Protein AF-A0A351KCA6-F1 (afdb_monomer_lite)

Foldseek 3Di:
DDDDDDDDDDDDDPPPVPLLVVLCVLLVHDSVVSVVCVVVVDFSCNSCPVCNVVSLVVQLVVVLVVLVVCVVVVNDPPVRSVVCNVCVSVVSSCRRRVHPPPDD

Structure (mmCIF, N/CA/C/O backbone):
data_AF-A0A351KCA6-F1
#
_entry.id   AF-A0A351KCA6-F1
#
loop_
_atom_site.group_PDB
_atom_site.id
_atom_site.type_symbol
_atom_site.label_atom_id
_atom_site.label_alt_id
_atom_site.label_comp_id
_atom_site.label_asym_id
_atom_site.label_entity_id
_atom_site.label_seq_id
_atom_site.pdbx_PDB_ins_code
_atom_site.Cartn_x
_atom_site.Cartn_y
_atom_site.Cartn_z
_atom_site.occupancy
_atom_site.B_iso_or_equiv
_atom_site.auth_seq_id
_atom_site.auth_comp_id
_atom_site.auth_asym_id
_atom_site.auth_atom_id
_atom_site.pdbx_PDB_model_num
ATOM 1 N N . GLY A 1 1 ? 4.028 -9.160 -34.863 1.00 43.09 1 GLY A N 1
ATOM 2 C CA . GLY A 1 1 ? 3.492 -10.519 -34.719 1.00 43.09 1 GLY A CA 1
ATOM 3 C C . GLY A 1 1 ? 3.978 -11.091 -33.414 1.00 43.09 1 GLY A C 1
ATOM 4 O O . GLY A 1 1 ? 5.121 -11.509 -33.353 1.00 43.09 1 GLY A O 1
ATOM 5 N N . HIS A 1 2 ? 3.130 -11.062 -32.392 1.00 42.16 2 HIS A N 1
ATOM 6 C CA . HIS A 1 2 ? 3.173 -12.031 -31.306 1.00 42.16 2 HIS A CA 1
ATOM 7 C C . HIS A 1 2 ? 1.713 -12.354 -30.991 1.00 42.16 2 HIS A C 1
ATOM 9 O O . HIS A 1 2 ? 1.014 -11.594 -30.332 1.00 42.16 2 HIS A O 1
ATOM 15 N N . ASP A 1 3 ? 1.243 -13.415 -31.638 1.00 48.84 3 ASP A N 1
ATOM 16 C CA . ASP A 1 3 ? -0.034 -14.065 -31.389 1.00 48.84 3 ASP A CA 1
ATOM 17 C C . ASP A 1 3 ? 0.218 -15.155 -30.344 1.00 48.84 3 ASP A C 1
ATOM 19 O O . ASP A 1 3 ? 0.935 -16.116 -30.613 1.00 48.84 3 ASP A O 1
ATOM 23 N N . MET A 1 4 ? -0.321 -14.964 -29.142 1.00 52.41 4 MET A N 1
ATOM 24 C CA . MET A 1 4 ? -0.704 -16.016 -28.197 1.00 52.41 4 MET A CA 1
ATOM 25 C C . MET A 1 4 ? -1.880 -15.418 -27.413 1.00 52.41 4 MET A C 1
ATOM 27 O O . MET A 1 4 ? -1.728 -14.404 -26.751 1.00 52.41 4 MET A O 1
ATOM 31 N N . GLY A 1 5 ? -3.116 -15.893 -27.502 1.00 38.25 5 GLY A N 1
ATOM 32 C CA . GLY A 1 5 ? -3.539 -17.280 -27.588 1.00 38.25 5 GLY A CA 1
ATOM 33 C C . GLY A 1 5 ? -4.139 -17.642 -26.233 1.00 38.25 5 GLY A C 1
ATOM 34 O O . GLY A 1 5 ? -3.415 -18.015 -25.318 1.00 38.25 5 GLY A O 1
ATOM 35 N N . ALA A 1 6 ? -5.461 -17.503 -26.118 1.00 54.50 6 ALA A N 1
ATOM 36 C CA . ALA A 1 6 ? -6.274 -17.802 -24.942 1.00 54.50 6 ALA A CA 1
ATOM 37 C C . ALA A 1 6 ? -5.780 -19.014 -24.124 1.00 54.50 6 ALA A C 1
ATOM 39 O O . ALA A 1 6 ? -5.687 -20.127 -24.651 1.00 54.50 6 ALA A O 1
ATOM 40 N N . LYS A 1 7 ? -5.536 -18.823 -22.817 1.00 50.56 7 LYS A N 1
ATOM 41 C CA . LYS A 1 7 ? -5.340 -19.906 -21.835 1.00 50.56 7 LYS A CA 1
ATOM 42 C C . LYS A 1 7 ? -6.013 -19.559 -20.500 1.00 50.56 7 LYS A C 1
ATOM 44 O O . LYS A 1 7 ? -5.436 -18.905 -19.647 1.00 50.56 7 LYS A O 1
ATOM 49 N N . GLY A 1 8 ? -7.243 -20.049 -20.357 1.00 37.31 8 GLY A N 1
ATOM 50 C CA . GLY A 1 8 ? -7.819 -20.632 -19.140 1.00 37.31 8 GLY A CA 1
ATOM 51 C C . GLY A 1 8 ? -7.560 -19.970 -17.782 1.00 37.31 8 GLY A C 1
ATOM 52 O O . GLY A 1 8 ? -6.479 -20.073 -17.207 1.00 37.31 8 GLY A O 1
ATOM 53 N N . ALA A 1 9 ? -8.646 -19.471 -17.194 1.00 51.38 9 ALA A N 1
ATOM 54 C CA . ALA A 1 9 ? -8.778 -19.213 -15.769 1.00 51.38 9 ALA A CA 1
ATOM 55 C C . ALA A 1 9 ? -8.161 -20.326 -14.893 1.00 51.38 9 ALA A C 1
ATOM 57 O O . ALA A 1 9 ? -8.438 -21.514 -15.075 1.00 51.38 9 ALA A O 1
ATOM 58 N N . ARG A 1 10 ? -7.391 -19.924 -13.875 1.00 50.81 10 ARG A N 1
ATOM 59 C CA . ARG A 1 10 ? -7.045 -20.761 -12.716 1.00 50.81 10 ARG A CA 1
ATOM 60 C C . ARG A 1 10 ? -7.369 -20.000 -11.425 1.00 50.81 10 ARG A C 1
ATOM 62 O O . ARG A 1 10 ? -6.724 -18.988 -11.146 1.00 50.81 10 ARG A O 1
ATOM 69 N N . PRO A 1 11 ? -8.349 -20.455 -10.624 1.00 53.25 11 PRO A N 1
ATOM 70 C CA . PRO A 1 11 ? -8.735 -19.788 -9.391 1.00 53.25 11 PRO A CA 1
ATOM 71 C C . PRO A 1 11 ? -7.895 -20.323 -8.226 1.00 53.25 11 PRO A C 1
ATOM 73 O O . PRO A 1 11 ? -8.277 -21.295 -7.587 1.00 53.25 11 PRO A O 1
ATOM 76 N N . ALA A 1 12 ? -6.755 -19.703 -7.919 1.00 47.44 12 ALA A N 1
ATOM 77 C CA . ALA A 1 12 ? -6.058 -19.943 -6.650 1.00 47.44 12 ALA A CA 1
ATOM 78 C C . ALA A 1 12 ? -5.028 -18.846 -6.349 1.00 47.44 12 ALA A C 1
ATOM 80 O O . ALA A 1 12 ? -4.010 -18.761 -7.025 1.00 47.44 12 ALA A O 1
ATOM 81 N N . ALA A 1 13 ? -5.306 -18.015 -5.338 1.00 44.53 13 ALA A N 1
ATOM 82 C CA . ALA A 1 13 ? -4.339 -17.441 -4.384 1.00 44.53 13 ALA A CA 1
ATOM 83 C C . ALA A 1 13 ? -5.026 -16.295 -3.631 1.00 44.53 13 ALA A C 1
ATOM 85 O O . ALA A 1 13 ? -4.904 -15.119 -3.961 1.00 44.53 13 ALA A O 1
ATOM 86 N N . ARG A 1 14 ? -5.822 -16.648 -2.627 1.00 56.50 14 ARG A N 1
ATOM 87 C CA . ARG A 1 14 ? -6.535 -15.681 -1.793 1.00 56.50 14 ARG A CA 1
ATOM 88 C C . ARG A 1 14 ? -5.526 -15.106 -0.784 1.00 56.50 14 ARG A C 1
ATOM 90 O O . ARG A 1 14 ? -4.812 -15.862 -0.140 1.00 56.50 14 ARG A O 1
ATOM 97 N N . MET A 1 15 ? -5.453 -13.778 -0.697 1.00 47.09 15 MET A N 1
ATOM 98 C CA . MET A 1 15 ? -4.643 -12.934 0.208 1.00 47.09 15 MET A CA 1
ATOM 99 C C . MET A 1 15 ? -3.246 -12.455 -0.261 1.00 47.09 15 MET A C 1
ATOM 101 O O . MET A 1 15 ? -2.971 -11.272 -0.097 1.00 47.09 15 MET A O 1
ATOM 105 N N . GLY A 1 16 ? -2.397 -13.266 -0.906 1.00 45.53 16 GLY A N 1
ATOM 106 C CA . GLY A 1 16 ? -1.107 -12.790 -1.469 1.00 45.53 16 GLY A CA 1
ATOM 107 C C . GLY A 1 16 ? -1.223 -12.129 -2.853 1.00 45.53 16 GLY A C 1
ATOM 108 O O . GLY A 1 16 ? -0.421 -11.281 -3.229 1.00 45.53 16 GLY A O 1
ATOM 109 N N . ALA A 1 17 ? -2.275 -12.476 -3.596 1.00 54.59 17 ALA A N 1
ATOM 110 C CA . ALA A 1 17 ? -2.512 -11.998 -4.956 1.00 54.59 17 ALA A CA 1
ATOM 111 C C . ALA A 1 17 ? -3.150 -10.603 -5.041 1.00 54.59 17 ALA A C 1
ATOM 113 O O . ALA A 1 17 ? -3.266 -10.072 -6.138 1.00 54.59 17 ALA A O 1
ATOM 114 N N . ALA A 1 18 ? -3.594 -10.016 -3.925 1.00 62.81 18 ALA A N 1
ATOM 115 C CA . ALA A 1 18 ? -4.386 -8.784 -3.962 1.00 62.81 18 ALA A CA 1
ATOM 116 C C . ALA A 1 18 ? -3.556 -7.552 -4.357 1.00 62.81 18 ALA A C 1
ATOM 118 O O . ALA A 1 18 ? -4.027 -6.726 -5.132 1.00 62.81 18 ALA A O 1
ATOM 119 N N . LEU A 1 19 ? -2.322 -7.449 -3.850 1.00 69.44 19 LEU A N 1
ATOM 120 C CA . LEU A 1 19 ? -1.413 -6.363 -4.217 1.00 69.44 19 LEU A CA 1
ATOM 121 C C . LEU A 1 19 ? -0.785 -6.624 -5.588 1.00 69.44 19 LEU A C 1
ATOM 123 O O . LEU A 1 19 ? -0.908 -5.797 -6.480 1.00 69.44 19 LEU A O 1
ATOM 127 N N . GLY A 1 20 ? -0.185 -7.804 -5.778 1.00 72.56 20 GLY A N 1
ATOM 128 C CA . GLY A 1 20 ? 0.464 -8.158 -7.043 1.00 72.56 20 GLY A CA 1
ATOM 129 C C . GLY A 1 20 ? -0.498 -8.186 -8.233 1.00 72.56 20 GLY A C 1
ATOM 130 O O . GLY A 1 20 ? -0.110 -7.811 -9.324 1.00 72.56 20 GLY A O 1
ATOM 131 N N . GLY A 1 21 ? -1.762 -8.576 -8.034 1.00 79.75 21 GLY A N 1
ATOM 132 C CA . GLY A 1 21 ? -2.774 -8.536 -9.092 1.00 79.75 21 GLY A CA 1
ATOM 133 C C . GLY A 1 21 ? -3.171 -7.117 -9.494 1.00 79.75 21 GLY A C 1
ATOM 134 O O . GLY A 1 21 ? -3.346 -6.859 -10.674 1.00 79.75 21 GLY A O 1
ATOM 135 N N . ARG A 1 22 ? -3.261 -6.191 -8.535 1.00 83.25 22 ARG A N 1
ATOM 136 C CA . ARG A 1 22 ? -3.572 -4.787 -8.824 1.00 83.25 22 ARG A CA 1
ATOM 137 C C . ARG A 1 22 ? -2.394 -4.052 -9.448 1.00 83.25 22 ARG A C 1
ATOM 139 O O . ARG A 1 22 ? -2.590 -3.285 -10.373 1.00 83.25 22 ARG A O 1
ATOM 146 N N . VAL A 1 23 ? -1.187 -4.297 -8.951 1.00 85.38 23 VAL A N 1
ATOM 147 C CA . VAL A 1 23 ? 0.035 -3.748 -9.543 1.00 85.38 23 VAL A CA 1
ATOM 148 C C . VAL A 1 23 ? 0.183 -4.245 -10.980 1.00 85.38 23 VAL A C 1
ATOM 150 O O . VAL A 1 23 ? 0.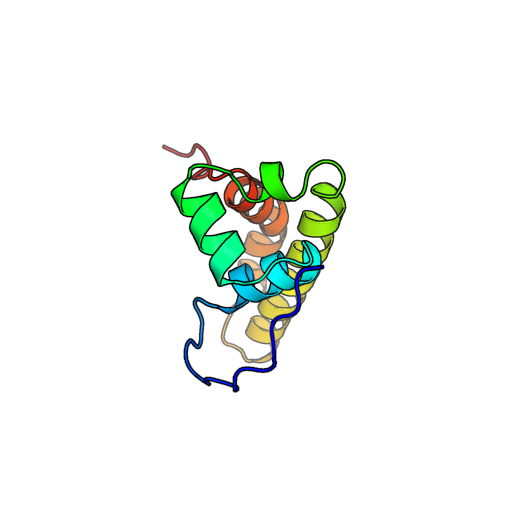418 -3.443 -11.868 1.00 85.38 23 VAL A O 1
ATOM 153 N N . ALA A 1 24 ? -0.034 -5.539 -11.224 1.00 86.38 24 ALA A N 1
ATOM 154 C CA . ALA A 1 24 ? -0.054 -6.101 -12.572 1.00 86.38 24 ALA A CA 1
ATOM 155 C C . ALA A 1 24 ? -1.121 -5.430 -13.462 1.00 86.38 24 ALA A C 1
ATOM 157 O O . ALA A 1 24 ? -0.815 -5.025 -14.574 1.00 86.38 24 ALA A O 1
ATOM 158 N N . GLU A 1 25 ? -2.342 -5.238 -12.950 1.00 86.81 25 GLU A N 1
ATOM 159 C CA . GLU A 1 25 ? -3.425 -4.543 -13.664 1.00 86.81 25 GLU A CA 1
ATOM 160 C C . GLU A 1 25 ? -3.078 -3.080 -13.986 1.00 86.81 25 GLU A C 1
ATOM 162 O O . GLU A 1 25 ? -3.265 -2.648 -15.118 1.00 86.81 25 GLU A O 1
ATOM 167 N N . PHE A 1 26 ? -2.525 -2.336 -13.026 1.00 88.94 26 PHE A N 1
ATOM 168 C CA . PHE A 1 26 ? -2.133 -0.935 -13.193 1.00 88.94 26 PHE A CA 1
ATOM 169 C C . PHE A 1 26 ? -0.969 -0.763 -14.178 1.00 88.94 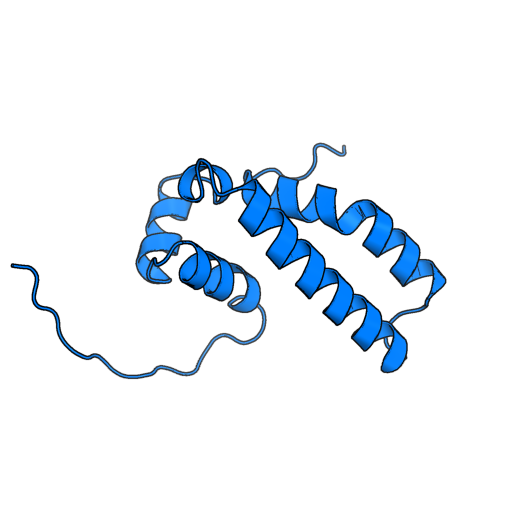26 PHE A C 1
ATOM 171 O O . PHE A 1 26 ? -0.952 0.163 -14.985 1.00 88.94 26 PHE A O 1
ATOM 178 N N . LEU A 1 27 ? 0.012 -1.664 -14.107 1.00 88.00 27 LEU A N 1
ATOM 179 C CA . LEU A 1 27 ? 1.169 -1.673 -14.998 1.00 88.00 27 LEU A CA 1
ATOM 180 C C . LEU A 1 27 ? 0.864 -2.301 -16.361 1.00 88.00 27 LEU A C 1
ATOM 182 O O . LEU A 1 27 ? 1.727 -2.272 -17.232 1.00 88.00 27 LEU A O 1
ATOM 186 N N . GLU A 1 28 ? -0.340 -2.850 -16.542 1.00 88.56 28 GLU A N 1
ATOM 187 C CA . GLU A 1 28 ? -0.755 -3.581 -17.743 1.00 88.56 28 GLU A CA 1
ATOM 188 C C . GLU A 1 28 ? 0.188 -4.762 -18.060 1.00 88.56 28 GLU A C 1
ATOM 190 O O . GLU A 1 28 ? 0.462 -5.079 -19.215 1.00 88.56 28 GLU A O 1
ATOM 195 N N . MET A 1 29 ? 0.683 -5.421 -17.007 1.00 86.25 29 MET A N 1
ATOM 196 C CA . MET A 1 29 ? 1.581 -6.579 -17.062 1.00 86.25 29 MET A CA 1
ATOM 197 C C . MET A 1 29 ? 0.852 -7.847 -16.620 1.00 86.25 29 MET A C 1
ATOM 199 O O . MET A 1 29 ? -0.028 -7.799 -15.756 1.00 86.25 29 MET A O 1
ATOM 203 N N . ASP A 1 30 ? 1.257 -9.017 -17.117 1.00 86.75 30 ASP A N 1
ATOM 204 C CA . ASP A 1 30 ? 0.794 -10.262 -16.511 1.00 86.75 30 ASP A CA 1
ATOM 205 C C . ASP A 1 30 ? 1.446 -10.478 -15.132 1.00 86.75 30 ASP A C 1
ATOM 207 O O . ASP A 1 30 ? 2.561 -10.032 -14.842 1.00 86.75 30 ASP A O 1
ATOM 211 N N . ARG A 1 31 ? 0.773 -11.229 -14.253 1.00 82.50 31 ARG A N 1
ATOM 212 C CA . ARG A 1 31 ? 1.338 -11.597 -12.947 1.00 82.50 31 ARG A CA 1
ATOM 213 C C . ARG A 1 31 ? 2.625 -12.406 -13.082 1.00 82.50 31 ARG A C 1
ATOM 215 O O . ARG A 1 31 ? 3.454 -12.347 -12.172 1.00 82.50 31 ARG A O 1
ATOM 222 N N . GLN A 1 32 ? 2.775 -13.177 -14.159 1.00 85.12 32 GLN A N 1
ATOM 223 C CA . GLN A 1 32 ? 4.017 -13.892 -14.424 1.00 85.12 32 GLN A CA 1
ATOM 224 C C . GLN A 1 32 ? 5.154 -12.914 -14.733 1.00 85.12 32 GLN A C 1
ATOM 226 O O . GLN A 1 32 ? 6.181 -12.974 -14.063 1.00 85.12 32 GLN A O 1
ATOM 231 N N . GLU A 1 33 ? 4.931 -11.970 -15.649 1.00 85.19 33 GLU A N 1
ATOM 232 C CA . GLU A 1 33 ? 5.915 -10.956 -16.048 1.00 85.19 33 GLU A CA 1
ATOM 233 C C . GLU A 1 33 ? 6.320 -10.072 -14.868 1.00 85.19 33 GLU A C 1
ATOM 235 O O . GLU A 1 33 ? 7.507 -9.860 -14.624 1.00 85.19 33 GLU A O 1
ATOM 240 N N . LEU A 1 34 ? 5.344 -9.634 -14.066 1.00 87.00 34 LEU A N 1
ATOM 241 C CA . LEU A 1 34 ? 5.607 -8.916 -12.822 1.00 87.00 34 LEU A CA 1
ATOM 242 C C . LEU A 1 34 ? 6.464 -9.764 -11.871 1.00 87.00 34 LEU A C 1
ATOM 244 O O . LEU A 1 34 ? 7.444 -9.283 -11.312 1.00 87.00 34 LEU A O 1
ATOM 248 N N . GLY A 1 35 ? 6.130 -11.042 -11.689 1.00 86.12 35 GLY A N 1
ATOM 249 C CA . GLY A 1 35 ? 6.899 -11.947 -10.834 1.00 86.12 35 GLY A CA 1
ATOM 250 C C . GLY A 1 35 ? 8.335 -12.177 -11.320 1.00 86.12 35 GLY A C 1
ATOM 251 O O . GLY A 1 35 ? 9.247 -12.291 -10.498 1.00 86.12 35 GLY A O 1
ATOM 252 N N . GLU A 1 36 ? 8.542 -12.238 -12.635 1.00 88.69 36 GLU A N 1
ATOM 253 C CA . GLU A 1 36 ? 9.858 -12.359 -13.265 1.00 88.69 36 GLU A CA 1
ATOM 254 C C . GLU A 1 36 ? 10.682 -11.081 -13.089 1.00 88.69 36 GLU A C 1
ATOM 256 O O . GLU A 1 36 ? 11.836 -11.168 -12.672 1.00 88.69 36 GLU A O 1
ATOM 261 N N . ALA A 1 37 ? 10.083 -9.906 -13.295 1.00 87.31 37 ALA A N 1
ATOM 262 C CA . ALA A 1 37 ? 10.735 -8.616 -13.091 1.00 87.31 37 ALA A CA 1
ATOM 263 C C . ALA A 1 37 ? 11.179 -8.413 -11.633 1.00 87.31 37 ALA A C 1
ATOM 265 O O . ALA A 1 37 ? 12.337 -8.082 -11.372 1.00 87.31 37 ALA A O 1
ATOM 266 N N . LEU A 1 38 ? 10.294 -8.713 -10.676 1.00 87.56 38 LEU A N 1
ATOM 267 C CA . LEU A 1 38 ? 10.615 -8.649 -9.247 1.00 87.56 38 LEU A CA 1
ATOM 268 C C . LEU A 1 38 ? 11.725 -9.640 -8.865 1.00 87.56 38 LEU A C 1
ATOM 270 O O . LEU A 1 38 ? 12.604 -9.322 -8.067 1.00 87.56 38 LEU A O 1
ATOM 274 N N . ARG A 1 39 ? 11.728 -10.848 -9.447 1.00 86.25 39 ARG A N 1
ATOM 275 C CA . ARG A 1 39 ? 12.808 -11.830 -9.238 1.00 86.25 39 ARG A CA 1
ATOM 276 C C . ARG A 1 39 ? 14.123 -11.397 -9.889 1.00 86.25 39 ARG A C 1
ATOM 278 O O . ARG A 1 39 ? 15.183 -11.755 -9.385 1.00 86.25 39 ARG A O 1
ATOM 285 N N . GLY A 1 40 ? 14.043 -10.633 -10.975 1.00 86.12 40 GLY A N 1
ATOM 286 C CA . GLY A 1 40 ? 15.170 -9.964 -11.617 1.00 86.12 40 GLY A CA 1
ATOM 287 C C . GLY A 1 40 ? 15.736 -8.791 -10.811 1.00 86.12 40 GLY A C 1
ATOM 288 O O . GLY A 1 40 ? 16.786 -8.275 -11.180 1.00 86.12 40 GLY A O 1
ATOM 289 N N . GLY A 1 41 ? 15.085 -8.402 -9.709 1.00 85.88 41 GLY A N 1
ATOM 290 C CA . GLY A 1 41 ? 15.529 -7.333 -8.815 1.00 85.88 41 GLY A CA 1
ATOM 291 C C . GLY A 1 41 ? 14.934 -5.958 -9.119 1.00 85.88 41 GLY A C 1
ATOM 292 O O . GLY A 1 41 ? 15.341 -4.996 -8.480 1.00 85.88 41 GLY A O 1
ATOM 293 N N . ALA A 1 42 ? 13.988 -5.852 -10.058 1.00 88.12 42 ALA A N 1
ATOM 294 C CA . ALA A 1 42 ? 13.244 -4.612 -10.258 1.00 88.12 42 ALA A CA 1
ATOM 295 C C . ALA A 1 42 ? 12.284 -4.377 -9.084 1.00 88.12 42 ALA A C 1
ATOM 297 O O . ALA A 1 42 ? 11.646 -5.322 -8.611 1.00 88.12 42 ALA A O 1
ATOM 298 N N . SER A 1 43 ? 12.138 -3.129 -8.643 1.00 90.25 43 SER A N 1
ATOM 299 C CA . SER A 1 43 ? 11.088 -2.753 -7.698 1.00 90.25 43 SER A CA 1
ATOM 300 C C . SER A 1 43 ? 9.806 -2.374 -8.437 1.00 90.25 43 SER A C 1
ATOM 302 O O . SER A 1 43 ? 9.809 -2.057 -9.624 1.00 90.25 43 SER A O 1
ATOM 304 N N . ILE A 1 44 ? 8.669 -2.398 -7.741 1.00 90.19 44 ILE A N 1
ATOM 305 C CA . ILE A 1 44 ? 7.391 -2.007 -8.351 1.00 90.19 44 ILE A CA 1
ATOM 306 C C . ILE A 1 44 ? 7.423 -0.525 -8.747 1.00 90.19 44 ILE A C 1
ATOM 308 O O . ILE A 1 44 ? 6.867 -0.166 -9.778 1.00 90.19 44 ILE A O 1
ATOM 312 N N . ALA A 1 45 ? 8.105 0.310 -7.959 1.00 90.44 45 ALA A N 1
ATOM 313 C CA . ALA A 1 45 ? 8.351 1.707 -8.294 1.00 90.44 45 ALA A CA 1
ATOM 314 C C . ALA A 1 45 ? 9.124 1.856 -9.618 1.00 90.44 45 ALA A C 1
ATOM 316 O O . ALA A 1 45 ? 8.686 2.610 -10.482 1.00 90.44 45 ALA A O 1
ATOM 317 N N . ASP A 1 46 ? 10.190 1.072 -9.831 1.00 90.12 46 ASP A N 1
ATOM 318 C CA . ASP A 1 46 ? 10.931 1.063 -11.103 1.00 90.12 46 ASP A CA 1
ATOM 319 C C . ASP A 1 46 ? 10.045 0.649 -12.283 1.00 90.12 46 ASP A C 1
ATOM 321 O O . ASP A 1 46 ? 10.135 1.225 -13.365 1.00 90.12 46 ASP A O 1
ATOM 325 N N . LEU A 1 47 ? 9.169 -0.341 -12.081 1.00 90.00 47 LEU A N 1
ATOM 326 C CA . LEU A 1 47 ? 8.241 -0.800 -13.118 1.00 90.00 47 LEU A CA 1
ATOM 327 C C . LEU A 1 47 ? 7.132 0.221 -13.410 1.00 90.00 47 LEU A C 1
ATOM 329 O O . LEU A 1 47 ? 6.650 0.291 -14.538 1.00 90.00 47 LEU A O 1
ATOM 333 N N . ALA A 1 48 ? 6.724 1.005 -12.409 1.00 89.88 48 ALA A N 1
ATOM 334 C CA . ALA A 1 48 ? 5.730 2.065 -12.554 1.00 89.88 48 ALA A CA 1
ATOM 335 C C . ALA A 1 48 ? 6.283 3.317 -13.246 1.00 89.88 48 ALA A C 1
ATOM 337 O O . ALA A 1 48 ? 5.521 4.005 -13.932 1.00 89.88 48 ALA A O 1
ATOM 338 N N . GLY A 1 49 ? 7.580 3.600 -13.091 1.00 90.19 49 GLY A N 1
ATOM 339 C CA . GLY A 1 49 ? 8.223 4.784 -13.657 1.00 90.19 49 GLY A CA 1
ATOM 340 C C . GLY A 1 49 ? 7.515 6.067 -13.216 1.00 90.19 49 GLY A C 1
ATOM 341 O O . GLY A 1 49 ? 7.219 6.246 -12.037 1.00 90.19 49 GLY A O 1
ATOM 342 N N . ASP A 1 50 ? 7.171 6.933 -1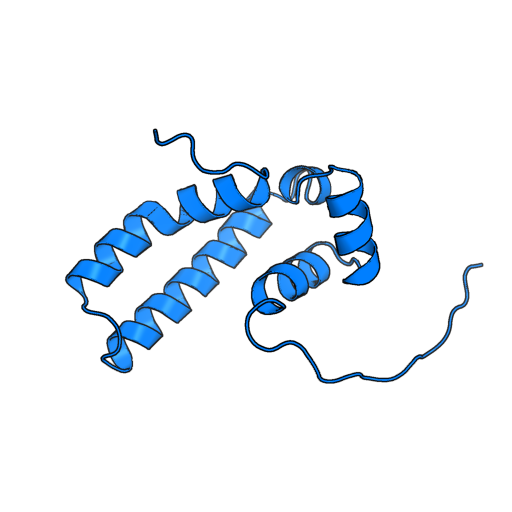4.172 1.00 92.25 50 ASP A N 1
ATOM 343 C CA . ASP A 1 50 ? 6.470 8.202 -13.918 1.00 92.25 50 ASP A CA 1
ATOM 344 C C . ASP A 1 50 ? 5.062 8.035 -13.314 1.00 92.25 50 ASP A C 1
ATOM 346 O O . ASP A 1 50 ? 4.506 8.986 -12.773 1.00 92.25 50 ASP A O 1
ATOM 350 N N . ARG A 1 51 ? 4.471 6.833 -13.382 1.00 91.06 51 ARG A N 1
ATOM 351 C CA . ARG A 1 51 ? 3.140 6.541 -12.818 1.00 91.06 51 ARG A CA 1
ATOM 352 C C . ARG A 1 51 ? 3.191 6.058 -11.365 1.00 91.06 51 ARG A C 1
ATOM 354 O O . ARG A 1 51 ? 2.180 5.588 -10.842 1.00 91.06 51 ARG A O 1
ATOM 361 N N . VAL A 1 52 ? 4.351 6.117 -10.707 1.00 91.62 52 VAL A N 1
ATOM 362 C CA . VAL A 1 52 ? 4.505 5.637 -9.324 1.00 91.62 52 VAL A CA 1
ATOM 363 C C . VAL A 1 52 ? 3.585 6.376 -8.350 1.00 91.62 52 VAL A C 1
ATOM 365 O O . VAL A 1 52 ? 2.938 5.726 -7.533 1.00 91.62 52 VAL A O 1
ATOM 368 N N . ASP A 1 53 ? 3.441 7.696 -8.479 1.00 91.00 53 ASP A N 1
ATOM 369 C CA . ASP A 1 53 ? 2.562 8.497 -7.619 1.00 91.00 53 ASP A CA 1
ATOM 370 C C . ASP A 1 53 ? 1.083 8.113 -7.783 1.00 91.00 53 ASP A C 1
ATOM 372 O O . ASP A 1 53 ? 0.348 7.981 -6.802 1.00 91.00 53 ASP A O 1
ATOM 376 N N . GLU A 1 54 ? 0.649 7.859 -9.020 1.00 92.81 54 GLU A N 1
ATOM 377 C CA . GLU A 1 54 ? -0.705 7.380 -9.319 1.00 92.81 54 GLU A CA 1
ATOM 378 C C . GLU A 1 54 ? -0.960 5.997 -8.699 1.00 92.81 54 GLU A C 1
ATOM 380 O O . GLU A 1 54 ? -2.014 5.760 -8.100 1.00 92.81 54 GLU A O 1
ATOM 385 N N . LEU A 1 55 ? 0.026 5.096 -8.779 1.00 91.56 55 LEU A N 1
ATOM 386 C CA . LEU A 1 55 ? -0.045 3.774 -8.159 1.00 91.56 55 LEU A CA 1
ATOM 387 C C . LEU A 1 55 ? -0.106 3.866 -6.627 1.00 91.56 55 LEU A C 1
ATOM 389 O O . LEU A 1 55 ? -0.881 3.142 -5.997 1.00 91.56 55 LEU A O 1
ATOM 393 N N . VAL A 1 56 ? 0.690 4.749 -6.015 1.00 92.56 56 VAL A N 1
ATOM 394 C CA . VAL A 1 56 ? 0.653 5.003 -4.567 1.00 92.56 56 VAL A CA 1
ATOM 395 C C . VAL A 1 56 ? -0.739 5.477 -4.160 1.00 92.56 56 VAL A C 1
ATOM 397 O O . VAL A 1 56 ? -1.333 4.887 -3.256 1.00 92.56 56 VAL A O 1
ATOM 400 N N . ALA A 1 57 ? -1.293 6.475 -4.852 1.00 92.56 57 ALA A N 1
ATOM 401 C CA . ALA A 1 57 ? -2.608 7.028 -4.546 1.00 92.56 57 ALA A CA 1
ATOM 402 C C . ALA A 1 57 ? -3.728 5.973 -4.629 1.00 92.56 57 ALA A C 1
ATOM 404 O O . ALA A 1 57 ? -4.548 5.864 -3.711 1.00 92.56 57 ALA A O 1
ATOM 405 N N . ASP A 1 58 ? -3.741 5.145 -5.680 1.00 91.56 58 ASP A N 1
ATOM 406 C CA . ASP A 1 58 ? -4.721 4.061 -5.831 1.00 91.56 58 ASP A CA 1
ATOM 407 C C . ASP A 1 58 ? -4.612 3.015 -4.705 1.00 91.56 58 ASP A C 1
ATOM 409 O O . ASP A 1 58 ? -5.621 2.546 -4.156 1.00 91.56 58 ASP A O 1
ATOM 413 N N . LEU A 1 59 ? -3.387 2.647 -4.324 1.00 91.50 59 LEU A N 1
ATOM 414 C CA . LEU A 1 59 ? -3.148 1.692 -3.246 1.00 91.50 59 LEU A CA 1
ATOM 415 C C . LEU A 1 59 ? -3.518 2.264 -1.874 1.00 91.50 59 LEU A C 1
ATOM 417 O O . LEU A 1 59 ? -4.076 1.528 -1.052 1.00 91.50 59 LEU A O 1
ATOM 421 N N . VAL A 1 60 ? -3.251 3.551 -1.635 1.00 93.38 60 VAL A N 1
ATOM 422 C CA . VAL A 1 60 ? -3.637 4.270 -0.413 1.00 93.38 60 VAL A CA 1
ATOM 423 C C . VAL A 1 60 ? -5.152 4.286 -0.280 1.00 93.38 60 VAL A C 1
ATOM 425 O O . VAL A 1 60 ? -5.665 3.863 0.756 1.00 93.38 60 VAL A O 1
ATOM 428 N N . ALA A 1 61 ? -5.874 4.669 -1.335 1.00 92.12 61 ALA A N 1
ATOM 429 C CA . ALA A 1 61 ? -7.335 4.690 -1.331 1.00 92.12 61 ALA A CA 1
ATOM 430 C C . ALA A 1 61 ? -7.918 3.319 -0.947 1.00 92.12 61 ALA A C 1
ATOM 432 O O . ALA A 1 61 ? -8.722 3.215 -0.020 1.00 92.12 61 ALA A O 1
ATOM 433 N N . ARG A 1 62 ? -7.429 2.235 -1.563 1.00 89.75 62 ARG A N 1
ATOM 434 C CA . ARG A 1 62 ? -7.904 0.876 -1.247 1.00 89.75 62 ARG A CA 1
ATOM 435 C C . ARG A 1 62 ? -7.565 0.431 0.166 1.00 89.75 62 ARG A C 1
ATOM 437 O O . ARG A 1 62 ? -8.321 -0.323 0.785 1.00 89.75 62 ARG A O 1
ATOM 444 N N . ALA A 1 63 ? -6.371 0.775 0.640 1.00 91.12 63 ALA A N 1
ATOM 445 C CA . ALA A 1 63 ? -5.950 0.429 1.986 1.00 91.12 63 ALA A CA 1
ATOM 446 C C . ALA A 1 63 ? -6.845 1.132 3.010 1.00 91.12 63 ALA A C 1
ATOM 448 O O . ALA A 1 63 ? -7.309 0.471 3.939 1.00 91.12 63 ALA A O 1
ATOM 449 N N . THR A 1 64 ? -7.162 2.407 2.777 1.00 92.75 64 THR A N 1
ATOM 450 C CA . THR A 1 64 ? -8.126 3.179 3.563 1.00 92.75 64 THR A CA 1
ATOM 451 C C . THR A 1 64 ? -9.487 2.499 3.593 1.00 92.75 64 THR A C 1
ATOM 453 O O . THR A 1 64 ? -9.953 2.156 4.677 1.00 92.75 64 THR A O 1
ATOM 456 N N . GLU A 1 65 ? -10.063 2.162 2.435 1.00 93.44 65 GLU A N 1
ATOM 457 C CA . GLU A 1 65 ? -11.352 1.459 2.372 1.00 93.44 65 GLU A CA 1
ATOM 458 C C . GLU A 1 65 ? -11.335 0.156 3.187 1.00 93.44 65 GLU A C 1
ATOM 460 O O . GLU A 1 65 ? -12.254 -0.137 3.949 1.00 93.44 65 GLU A O 1
ATOM 465 N N . ARG A 1 66 ? -10.264 -0.639 3.082 1.00 91.44 66 ARG A N 1
ATOM 466 C CA . ARG A 1 66 ? -10.133 -1.892 3.844 1.00 91.44 66 ARG A CA 1
ATOM 467 C C . ARG A 1 66 ? -10.018 -1.667 5.348 1.00 91.44 66 ARG A C 1
ATOM 469 O O . ARG A 1 66 ? -10.505 -2.500 6.113 1.00 91.44 66 ARG A O 1
ATOM 476 N N . ILE A 1 67 ? -9.330 -0.609 5.765 1.00 93.50 67 ILE A N 1
ATOM 477 C CA . ILE A 1 67 ? -9.181 -0.239 7.173 1.00 93.50 67 ILE A CA 1
ATOM 478 C C . ILE A 1 67 ? -10.538 0.201 7.724 1.00 93.50 67 ILE A C 1
ATOM 480 O O . ILE A 1 67 ? -10.963 -0.320 8.752 1.00 93.50 67 ILE A O 1
ATOM 484 N N . GLU A 1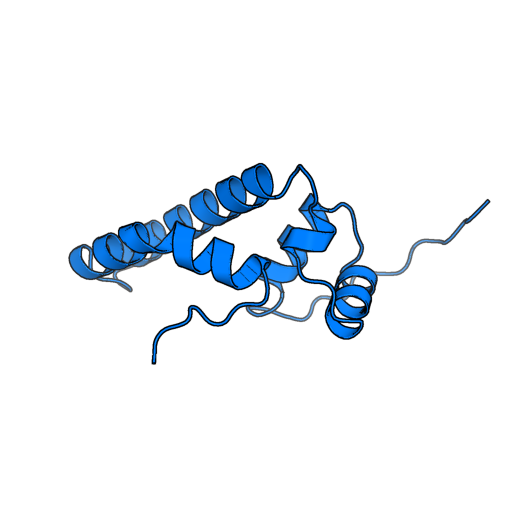 68 ? -11.257 1.066 7.012 1.00 92.50 68 GLU A N 1
ATOM 485 C CA . GLU A 1 68 ? -12.594 1.514 7.407 1.00 92.50 68 GLU A CA 1
ATOM 486 C C . GLU A 1 68 ? -13.599 0.361 7.462 1.00 92.50 68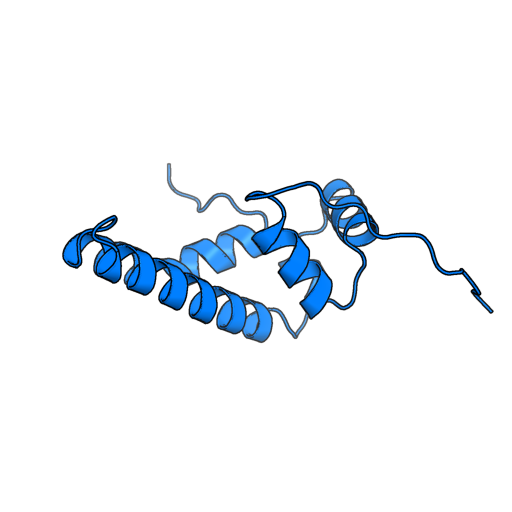 GLU A C 1
ATOM 488 O O . GLU A 1 68 ? -14.353 0.244 8.427 1.00 92.50 68 GLU A O 1
ATOM 493 N N . GLN A 1 69 ? -13.565 -0.552 6.486 1.00 93.88 69 GLN A N 1
ATOM 494 C CA . GLN A 1 69 ? -14.379 -1.769 6.515 1.00 93.88 69 GLN A CA 1
ATOM 495 C C . GLN A 1 69 ? -14.036 -2.657 7.717 1.00 93.88 69 GLN A C 1
ATOM 497 O O . GLN A 1 69 ? -14.935 -3.206 8.343 1.00 93.88 69 GLN A O 1
ATOM 502 N N . ALA A 1 70 ? -12.758 -2.779 8.090 1.00 94.56 70 ALA A N 1
ATOM 503 C CA . ALA A 1 70 ? -12.370 -3.531 9.282 1.00 94.56 70 ALA A CA 1
ATOM 504 C C . ALA A 1 70 ? -12.868 -2.872 10.580 1.00 94.56 70 ALA A C 1
ATOM 506 O O . ALA A 1 70 ? -13.188 -3.587 11.528 1.00 94.56 70 ALA A O 1
ATOM 507 N N . VAL A 1 71 ? -12.959 -1.539 10.620 1.00 96.19 71 VAL A N 1
ATOM 508 C CA . VAL A 1 71 ? -13.576 -0.808 11.739 1.00 96.19 71 VAL A CA 1
ATOM 509 C C . VAL A 1 71 ? -15.082 -1.045 11.778 1.00 96.19 71 VAL A C 1
ATOM 511 O O . VAL A 1 71 ? -15.621 -1.360 12.835 1.00 96.19 71 VAL A O 1
ATOM 514 N N . ALA A 1 72 ? -15.759 -0.948 10.632 1.00 95.12 72 ALA A N 1
ATOM 515 C CA . ALA A 1 72 ? -17.196 -1.188 10.525 1.00 95.12 72 ALA A CA 1
ATOM 516 C C . ALA A 1 72 ? -17.585 -2.627 10.912 1.00 95.12 72 ALA A C 1
ATOM 518 O O . ALA A 1 72 ? -18.587 -2.830 11.590 1.00 95.12 72 ALA A O 1
ATOM 519 N N . ASP A 1 73 ? -16.762 -3.610 10.539 1.00 96.06 73 ASP A N 1
ATOM 520 C CA . ASP A 1 73 ? -16.929 -5.026 10.894 1.00 96.06 73 ASP A CA 1
ATOM 521 C C . ASP A 1 73 ? -16.538 -5.326 12.359 1.00 96.06 73 ASP A C 1
ATOM 523 O O . ASP A 1 73 ? -16.621 -6.464 12.812 1.00 96.06 73 ASP A O 1
ATOM 527 N N . GLY A 1 74 ? -16.068 -4.325 13.116 1.00 95.38 74 GLY A N 1
ATOM 528 C CA . GLY A 1 74 ? -15.636 -4.479 14.511 1.00 95.38 74 GLY A CA 1
ATOM 529 C C . GLY A 1 74 ? -14.334 -5.268 14.685 1.00 95.38 74 GLY A C 1
ATOM 530 O O . GLY A 1 74 ? -13.968 -5.648 15.795 1.00 95.38 74 GLY A O 1
ATOM 531 N N . ARG A 1 75 ? -13.609 -5.520 13.592 1.00 95.88 75 ARG A N 1
ATOM 532 C CA . ARG A 1 75 ? -12.326 -6.238 13.583 1.00 95.88 75 ARG A CA 1
ATOM 533 C C . ARG A 1 75 ? -11.135 -5.352 13.932 1.00 95.88 75 ARG A C 1
ATOM 535 O O . ARG A 1 75 ? -10.052 -5.873 14.205 1.00 95.88 75 ARG A O 1
ATOM 542 N N . LEU A 1 76 ? -11.310 -4.037 13.859 1.00 95.06 76 LEU A N 1
ATOM 543 C CA . LEU A 1 76 ? -10.286 -3.041 14.127 1.00 95.06 76 LEU A CA 1
ATOM 544 C C . LEU A 1 76 ? -10.880 -1.891 14.939 1.00 95.06 76 LEU A C 1
ATOM 546 O O . LEU A 1 76 ? -11.955 -1.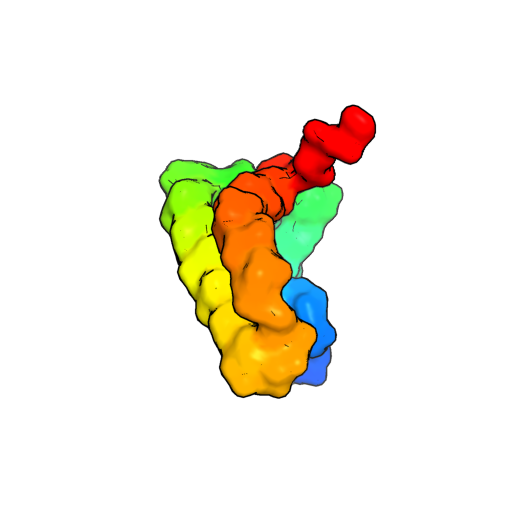394 14.628 1.00 95.06 76 LEU A O 1
ATOM 550 N N . ASP A 1 77 ? -10.164 -1.461 15.971 1.00 95.38 77 ASP A N 1
ATOM 551 C CA . ASP A 1 77 ? -10.552 -0.284 16.742 1.00 95.38 77 ASP A CA 1
ATOM 552 C C . ASP A 1 77 ? -10.298 1.014 15.953 1.00 95.38 77 ASP A C 1
ATOM 554 O O . ASP A 1 77 ? -9.347 1.090 15.170 1.00 95.38 77 ASP A O 1
ATOM 558 N N . ARG A 1 78 ? -11.132 2.040 16.165 1.00 91.69 78 ARG A N 1
ATOM 559 C CA . ARG A 1 78 ? -11.034 3.316 15.441 1.00 91.69 78 ARG A CA 1
ATOM 560 C C . ARG A 1 78 ? -9.743 4.080 15.755 1.00 91.69 78 ARG A C 1
ATOM 562 O O . ARG A 1 78 ? -9.159 4.632 14.830 1.00 91.69 78 ARG A O 1
ATOM 569 N N . GLU A 1 79 ? -9.261 4.073 16.997 1.00 93.62 79 GLU A N 1
ATOM 570 C CA . GLU A 1 79 ? -7.984 4.704 17.370 1.00 93.62 79 GLU A CA 1
ATOM 571 C C . GLU A 1 79 ? -6.816 3.999 16.672 1.00 93.62 79 GLU A C 1
ATOM 573 O O . GLU A 1 79 ? -5.917 4.625 16.106 1.00 93.62 79 GLU A O 1
ATOM 578 N N . ARG A 1 80 ? -6.871 2.664 16.622 1.00 93.25 80 ARG A N 1
ATOM 579 C CA . ARG A 1 80 ? -5.869 1.873 15.904 1.00 93.25 80 ARG A CA 1
ATOM 580 C C . ARG A 1 80 ? -5.927 2.101 14.394 1.00 93.25 80 ARG A C 1
ATOM 582 O O . ARG A 1 80 ? -4.881 2.121 13.751 1.00 93.25 80 ARG A O 1
ATOM 589 N N . ALA A 1 81 ? -7.122 2.233 13.826 1.00 94.12 81 ALA A N 1
ATOM 590 C CA . ALA A 1 81 ? -7.311 2.517 12.410 1.00 94.12 81 ALA A CA 1
ATOM 591 C C . ALA A 1 81 ? -6.698 3.861 12.020 1.00 94.12 81 ALA A C 1
ATOM 593 O O . ALA A 1 81 ? -5.938 3.904 11.059 1.00 94.12 81 ALA A O 1
ATOM 594 N N . ASP A 1 82 ? -6.943 4.910 12.803 1.00 93.25 82 ASP A N 1
ATOM 595 C CA . ASP A 1 82 ? -6.380 6.243 12.575 1.00 93.25 82 ASP A CA 1
ATOM 596 C C . ASP A 1 82 ? -4.841 6.220 12.574 1.00 93.25 82 ASP A C 1
ATOM 598 O O . ASP A 1 82 ? -4.192 6.685 11.634 1.00 93.25 82 ASP A O 1
ATOM 602 N N . GLY A 1 83 ? -4.243 5.515 13.544 1.00 93.75 83 GLY A N 1
ATOM 603 C CA . GLY A 1 83 ? -2.793 5.313 13.591 1.00 93.75 83 GLY A CA 1
ATOM 604 C C . GLY A 1 83 ? -2.227 4.542 12.389 1.00 93.75 83 GLY A C 1
ATOM 605 O O . GLY A 1 83 ? -1.082 4.772 11.992 1.00 93.75 83 GLY A O 1
ATOM 606 N N . ILE A 1 84 ? -3.006 3.635 11.788 1.00 92.81 84 ILE A N 1
ATOM 607 C CA . ILE A 1 84 ? -2.612 2.937 10.556 1.00 92.81 84 ILE A CA 1
ATOM 608 C C . ILE A 1 84 ? -2.756 3.867 9.348 1.00 92.81 84 ILE A C 1
ATOM 610 O O . ILE A 1 84 ? -1.841 3.905 8.528 1.00 92.81 84 ILE A O 1
ATOM 614 N N . LEU A 1 85 ? -3.865 4.605 9.242 1.00 91.94 85 LEU A N 1
ATOM 615 C CA . LEU A 1 85 ? -4.142 5.536 8.144 1.00 91.94 85 LEU A CA 1
ATOM 616 C C . LEU A 1 85 ? -3.071 6.624 8.052 1.00 91.94 85 LEU A C 1
ATOM 618 O O . LEU A 1 85 ? -2.580 6.897 6.964 1.00 91.94 85 LEU A O 1
ATOM 622 N N . SER A 1 86 ? -2.610 7.149 9.189 1.00 93.50 86 SER A N 1
ATOM 623 C CA . SER A 1 86 ? -1.527 8.139 9.234 1.00 93.50 86 SER A CA 1
ATOM 624 C C . SER A 1 86 ? -0.205 7.648 8.623 1.00 93.50 86 SER A C 1
ATOM 626 O O . SER A 1 86 ? 0.608 8.471 8.213 1.00 93.50 86 SER A O 1
ATOM 628 N N . ARG A 1 87 ? 0.029 6.330 8.562 1.00 93.06 87 ARG A N 1
ATOM 629 C CA . ARG A 1 87 ? 1.269 5.730 8.029 1.00 93.06 87 ARG A CA 1
ATOM 630 C C . ARG A 1 87 ? 1.044 4.914 6.760 1.00 93.06 87 ARG A C 1
ATOM 632 O O . ARG A 1 87 ? 1.953 4.231 6.298 1.00 93.06 87 ARG A O 1
ATOM 639 N N . VAL A 1 88 ? -0.178 4.890 6.231 1.00 92.25 88 VAL A N 1
ATOM 640 C CA . VAL A 1 88 ? -0.535 3.954 5.159 1.00 92.25 88 VAL A CA 1
ATOM 641 C C . VAL A 1 88 ? 0.213 4.273 3.869 1.00 92.25 88 VAL A C 1
ATOM 643 O O . VAL A 1 88 ? 0.697 3.355 3.213 1.00 92.25 88 VAL A O 1
ATOM 646 N N . GLU A 1 89 ? 0.370 5.560 3.567 1.00 90.75 89 GLU A N 1
ATOM 647 C CA . GLU A 1 89 ? 1.104 6.061 2.408 1.00 90.75 89 GLU A CA 1
ATOM 648 C C . GLU A 1 89 ? 2.584 5.678 2.478 1.00 90.75 89 GLU A C 1
ATOM 650 O O . GLU A 1 89 ? 3.056 4.948 1.614 1.00 90.75 89 GLU A O 1
ATOM 655 N N . GLU A 1 90 ? 3.276 6.043 3.563 1.00 91.50 90 GLU A N 1
ATOM 656 C CA . GLU A 1 90 ? 4.683 5.679 3.804 1.00 91.50 90 GLU A CA 1
ATOM 657 C C . GLU A 1 90 ? 4.920 4.174 3.642 1.00 91.50 90 GLU A C 1
ATOM 659 O O . GLU A 1 90 ? 5.814 3.745 2.910 1.00 91.50 90 GLU A O 1
ATOM 664 N N . ARG A 1 91 ? 4.058 3.354 4.250 1.00 90.88 91 ARG A N 1
ATOM 665 C CA . ARG A 1 91 ? 4.171 1.894 4.177 1.00 90.88 91 ARG A CA 1
ATOM 666 C C . ARG A 1 91 ? 3.929 1.336 2.778 1.00 90.88 91 ARG A C 1
ATOM 668 O O . ARG A 1 91 ? 4.450 0.263 2.463 1.00 90.88 91 ARG A O 1
ATOM 675 N N . ILE A 1 92 ? 3.092 1.988 1.974 1.00 90.81 92 ILE A N 1
ATOM 676 C CA . ILE A 1 92 ? 2.840 1.603 0.583 1.00 90.81 92 ILE A CA 1
ATOM 677 C C . ILE A 1 92 ? 4.034 1.997 -0.274 1.00 90.81 92 ILE A C 1
ATOM 679 O O . ILE A 1 92 ? 4.559 1.130 -0.966 1.00 90.81 92 ILE A O 1
ATOM 683 N N . THR A 1 93 ? 4.510 3.234 -0.171 1.00 90.38 93 THR A N 1
ATOM 684 C CA . THR A 1 93 ? 5.686 3.715 -0.903 1.00 90.38 93 THR A CA 1
ATOM 685 C C . THR A 1 93 ? 6.898 2.833 -0.626 1.00 90.38 93 THR A C 1
ATOM 687 O O . THR A 1 93 ? 7.456 2.260 -1.559 1.00 90.38 93 THR A O 1
ATOM 690 N N . ALA A 1 94 ? 7.215 2.575 0.649 1.00 89.00 94 ALA A N 1
ATOM 691 C CA . ALA A 1 94 ? 8.312 1.683 1.031 1.00 89.00 94 ALA A CA 1
ATOM 692 C C . ALA A 1 94 ? 8.181 0.296 0.378 1.00 89.00 94 ALA A C 1
ATOM 694 O O . ALA A 1 94 ? 9.137 -0.263 -0.160 1.00 89.00 94 ALA A O 1
ATOM 695 N N . ARG A 1 95 ? 6.958 -0.247 0.347 1.00 86.81 95 ARG A N 1
ATOM 696 C CA . ARG A 1 95 ? 6.677 -1.541 -0.278 1.00 86.81 95 ARG A CA 1
ATOM 697 C C . ARG A 1 95 ? 6.874 -1.533 -1.792 1.00 86.81 95 ARG A C 1
ATOM 699 O O . ARG A 1 95 ? 7.285 -2.561 -2.330 1.00 86.81 95 ARG A O 1
ATOM 706 N N . LEU A 1 96 ? 6.546 -0.435 -2.470 1.00 88.19 96 LEU A N 1
ATOM 707 C CA . LEU A 1 96 ? 6.723 -0.307 -3.916 1.00 88.19 96 LEU A CA 1
ATOM 708 C C . LEU A 1 96 ? 8.196 -0.186 -4.292 1.00 88.19 96 LEU A C 1
ATOM 710 O O . LEU A 1 96 ? 8.611 -0.791 -5.276 1.00 88.19 96 LEU A O 1
ATOM 714 N N . GLU A 1 97 ? 8.986 0.517 -3.485 1.00 86.94 97 GLU A N 1
ATOM 715 C CA . GLU A 1 97 ? 10.427 0.687 -3.695 1.00 86.94 97 GLU A CA 1
ATOM 716 C C . GLU A 1 97 ? 11.252 -0.562 -3.331 1.00 86.94 97 GLU A C 1
ATOM 718 O O . GLU A 1 97 ? 12.464 -0.592 -3.526 1.00 86.94 97 GLU A O 1
ATOM 723 N N . GLY A 1 98 ? 10.613 -1.625 -2.826 1.00 75.50 98 GLY A N 1
ATOM 724 C CA . GLY A 1 98 ? 11.293 -2.848 -2.379 1.00 75.50 98 GLY A CA 1
ATOM 725 C C . GLY A 1 98 ? 11.921 -2.723 -0.984 1.00 75.50 98 GLY A C 1
ATOM 726 O O . GLY A 1 98 ? 12.516 -3.676 -0.477 1.00 75.50 98 GLY A O 1
ATOM 727 N N . GLY A 1 99 ? 11.747 -1.569 -0.338 1.00 56.50 99 GLY A N 1
ATOM 728 C CA . GLY A 1 99 ? 12.257 -1.255 0.984 1.00 56.50 99 GLY A CA 1
ATOM 729 C C . GLY A 1 99 ? 11.378 -1.815 2.097 1.00 56.50 99 GLY A C 1
ATOM 730 O O . GLY A 1 99 ? 10.214 -1.457 2.272 1.00 56.50 99 GLY A O 1
ATOM 731 N N . HIS A 1 100 ? 11.973 -2.648 2.947 1.00 44.50 100 HIS A N 1
ATOM 732 C CA . HIS A 1 100 ? 11.607 -2.623 4.360 1.00 44.50 100 HIS A CA 1
ATOM 733 C C . HIS A 1 100 ? 11.778 -1.166 4.829 1.00 44.50 100 HIS A C 1
ATOM 735 O O . HIS A 1 100 ? 12.859 -0.623 4.582 1.00 44.50 100 HIS A O 1
ATOM 741 N N . PRO A 1 101 ? 10.773 -0.504 5.440 1.00 45.53 101 PRO A N 1
ATOM 742 C CA . PRO A 1 101 ? 10.995 0.832 5.979 1.00 45.53 101 PRO A CA 1
ATOM 743 C C . PRO A 1 101 ? 12.194 0.739 6.921 1.00 45.53 101 PRO A C 1
ATOM 745 O O . PRO A 1 101 ? 12.235 -0.146 7.778 1.00 45.53 101 PRO A O 1
ATOM 748 N N . ALA A 1 102 ? 13.211 1.571 6.694 1.00 44.19 102 ALA A N 1
ATOM 749 C CA . ALA A 1 102 ? 14.398 1.614 7.532 1.00 44.19 102 ALA A CA 1
ATOM 750 C C . ALA A 1 102 ? 13.963 2.008 8.952 1.00 44.19 102 ALA A C 1
ATOM 752 O O . ALA A 1 102 ? 13.760 3.178 9.258 1.00 44.19 102 ALA A O 1
ATOM 753 N N . GLY A 1 103 ? 13.744 1.000 9.788 1.00 44.56 103 GLY A N 1
ATOM 754 C CA . GLY A 1 103 ? 13.258 1.126 11.151 1.00 44.56 103 GLY A CA 1
ATOM 755 C C . GLY A 1 103 ? 13.826 -0.004 11.994 1.00 44.56 103 GLY A C 1
ATOM 756 O O . GLY A 1 103 ? 13.088 -0.904 12.394 1.00 44.56 103 GLY A O 1
ATOM 757 N N . SER A 1 104 ? 15.143 0.047 12.202 1.00 36.31 104 SER A N 1
ATOM 758 C CA . SER A 1 104 ? 15.826 -0.563 13.350 1.00 36.31 104 SER A CA 1
ATOM 759 C C . SER A 1 104 ? 15.994 0.489 14.437 1.00 36.31 104 SER A C 1
ATOM 761 O O . SER A 1 104 ? 16.285 1.648 14.063 1.00 36.31 104 SER A O 1
#

Secondary structure (DSSP, 8-state):
-------------TTTHHHHHHHHHHHT--HHHHHHHHHTT--HHHHHGGGHHHHHHHHHHHHHHHHHHHHHTTSS-HHHHHHHHTTHHHHHHHHHTTPPP---

pLDDT: mean 80.11, std 18.33, range [36.31, 96.19]

Sequence (104 aa):
GHDMGAKGARPAARMGAALGGRVAEFLEMDRQELGEALRGGASIADLAGDRVDELVADLVARATERIEQAVADGRLDRERADGILSRVEERITARLEGGHPAGS

Radius of gyration: 16.16 Å; chains: 1; bounding box: 33×29×52 Å